Protein AF-A0A7J3IA73-F1 (afdb_monomer)

Foldseek 3Di:
DDDDDDDDDPPPPPDPPPPPPPPPPPPDDDDPLVVVLVVQLVVLVVCVVVVVDDPVVSVVSNVVSVVVVVPDPPPPPPDPPDDDDPDDDDDD

Radius of gyration: 31.29 Å; Cα contacts (8 Å, |Δi|>4): 16; chains: 1; bounding box: 109×40×56 Å

Sequence (92 aa):
MYEEEHTIAEEIPSEPQAEEEVEEIELIELSPLELEFFLTRGEIWDKLVSNEINIEEAKKMLDNLYNSLILQPKVSTSTIRGRGRKRVARKK

Mean predicted aligned error: 18.7 Å

Secondary structure (DSSP, 8-state):
-------------------------------HHHHHHHHHHHHHHHHHHTTSS-HHHHHHHHHHHHHHHHTS----------------PPP-

pLDDT: mean 70.39, std 18.94, range [35.28, 95.81]

Organism: NCBI:txid334771

Solvent-accessible surface area (backbone atoms only — not comparable to full-atom values): 6411 Å² total; per-residue (Å²): 134,89,82,91,86,83,92,73,83,86,77,75,78,81,70,78,79,70,77,76,75,76,69,80,76,77,79,74,87,69,52,73,69,53,50,52,51,52,52,57,50,48,55,48,51,54,33,45,76,68,64,75,44,53,74,69,56,48,50,52,52,51,54,50,52,55,52,53,64,70,68,54,76,82,78,74,87,74,68,93,71,78,82,77,80,80,80,81,81,83,82,132

Nearest PDB structures (foldseek):
  8r3l-assembly1_B  TM=7.867E-01  e=1.922E+00  Influenza A virus (A/Zhejiang/DTID-ZJU01/2013(H7N9))
  8pvk-assembly1_LR  TM=9.348E-01  e=4.615E+00  Thermochaetoides thermophila DSM 1495
  8r1j-assembly1_B  TM=7.793E-01  e=3.770E+00  Influenza A virus
  3a1g-assembly2_C  TM=7.973E-01  e=4.615E+00  Influenza A virus (A/Puerto Rico/8/1934(H1N1))
  4v8p-assembly4_GO  TM=8.328E-01  e=8.465E+00  Tetrahymena thermophila

Structure (mmCIF, N/CA/C/O backbone):
data_AF-A0A7J3IA73-F1
#
_entry.id   AF-A0A7J3IA73-F1
#
loop_
_atom_site.group_PDB
_atom_site.id
_atom_site.type_symbol
_atom_site.label_atom_id
_atom_site.label_alt_id
_atom_site.label_comp_id
_atom_site.label_asym_id
_atom_site.label_entity_id
_atom_site.label_seq_id
_atom_site.pdbx_PDB_ins_code
_atom_site.Cartn_x
_atom_site.Cartn_y
_atom_site.Cartn_z
_atom_site.occupancy
_atom_site.B_iso_or_equiv
_atom_site.auth_seq_id
_atom_site.auth_comp_id
_atom_site.auth_asym_id
_atom_site.auth_atom_id
_atom_site.pdbx_PDB_model_num
ATOM 1 N N . MET A 1 1 ? -56.365 -1.508 7.228 1.00 35.28 1 MET A N 1
ATOM 2 C CA . MET A 1 1 ? -56.256 -2.313 5.998 1.00 35.28 1 MET A CA 1
ATOM 3 C C . MET A 1 1 ? -56.405 -1.345 4.833 1.00 35.28 1 MET A C 1
ATOM 5 O O 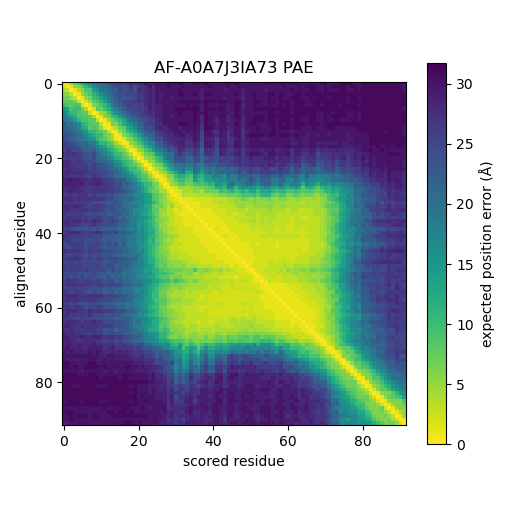. MET A 1 1 ? -57.367 -0.594 4.893 1.00 35.28 1 MET A O 1
ATOM 9 N N . TYR A 1 2 ? -55.381 -1.312 3.962 1.00 37.34 2 TYR A N 1
ATOM 10 C CA . TYR A 1 2 ? -55.273 -0.947 2.524 1.00 37.34 2 TYR A CA 1
ATOM 11 C C . TYR A 1 2 ? -56.467 -0.216 1.842 1.00 37.34 2 TYR A C 1
ATOM 13 O O . TYR A 1 2 ? -57.601 -0.566 2.142 1.00 37.34 2 TYR A O 1
ATOM 21 N N . GLU A 1 3 ? -56.354 0.735 0.896 1.00 45.09 3 GLU A N 1
ATOM 22 C CA . GLU A 1 3 ? -55.263 1.305 0.063 1.00 45.09 3 GLU A CA 1
ATOM 23 C C . GLU A 1 3 ? -55.823 2.479 -0.807 1.00 45.09 3 GLU A C 1
ATOM 25 O O . GLU A 1 3 ? -57.039 2.654 -0.834 1.00 45.09 3 GLU A O 1
ATOM 30 N N . GLU A 1 4 ? -54.933 3.197 -1.530 1.00 47.78 4 GLU A N 1
ATO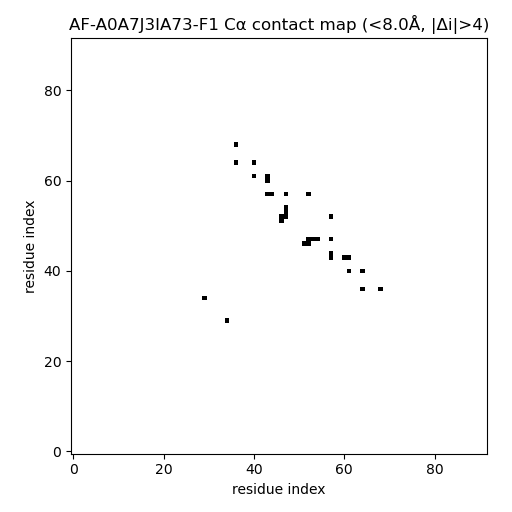M 31 C CA . GLU A 1 4 ? -55.151 3.968 -2.796 1.00 47.78 4 GLU A CA 1
ATOM 32 C C . GLU A 1 4 ? -55.926 5.316 -2.754 1.00 47.78 4 GLU A C 1
ATOM 34 O O . GLU A 1 4 ? -56.927 5.456 -2.067 1.00 47.78 4 GLU A O 1
ATOM 39 N N . GLU A 1 5 ? -55.581 6.419 -3.435 1.00 45.78 5 GLU A N 1
ATOM 40 C CA . GLU A 1 5 ? -54.597 6.797 -4.464 1.00 45.78 5 GLU A CA 1
ATOM 41 C C . GLU A 1 5 ? -54.441 8.338 -4.395 1.00 45.78 5 GLU A C 1
ATOM 43 O O . GLU A 1 5 ? -55.442 9.056 -4.396 1.00 45.78 5 GLU A O 1
ATOM 48 N N . HIS A 1 6 ? -53.220 8.884 -4.387 1.00 38.19 6 HIS A N 1
ATOM 49 C CA . HIS A 1 6 ? -53.001 10.293 -4.744 1.00 38.19 6 HIS A CA 1
ATOM 50 C C . HIS A 1 6 ? -51.813 10.415 -5.696 1.00 38.19 6 HIS A C 1
ATOM 52 O O . HIS A 1 6 ? -50.649 10.357 -5.312 1.00 38.19 6 HIS A O 1
ATOM 58 N N . THR A 1 7 ? -52.178 10.597 -6.960 1.00 43.78 7 THR A N 1
ATOM 59 C CA . THR A 1 7 ? -51.378 11.099 -8.072 1.00 43.78 7 THR A CA 1
ATOM 60 C C . THR A 1 7 ? -50.530 12.304 -7.656 1.00 43.78 7 THR A C 1
ATOM 62 O O . THR A 1 7 ? -51.071 13.382 -7.397 1.00 43.78 7 THR A O 1
ATOM 65 N N . ILE A 1 8 ? -49.209 12.147 -7.637 1.00 42.00 8 ILE A N 1
ATOM 66 C CA . ILE A 1 8 ? -48.260 13.262 -7.615 1.00 42.00 8 ILE A CA 1
ATOM 67 C C . ILE A 1 8 ? -47.454 13.148 -8.902 1.00 42.00 8 ILE A C 1
ATOM 69 O O . ILE A 1 8 ? -46.835 12.122 -9.167 1.00 42.00 8 ILE A O 1
ATOM 73 N N . ALA A 1 9 ? -47.573 14.183 -9.727 1.00 47.00 9 ALA A N 1
ATOM 74 C CA . ALA A 1 9 ? -46.950 14.302 -11.030 1.00 47.00 9 ALA A CA 1
ATOM 75 C C . ALA A 1 9 ? -45.433 14.070 -10.944 1.00 47.00 9 ALA A C 1
ATOM 77 O O . ALA A 1 9 ? -44.738 14.766 -10.205 1.00 47.00 9 ALA A O 1
ATOM 78 N N . GLU A 1 10 ? -44.931 13.112 -11.725 1.00 50.88 10 GLU A N 1
ATOM 79 C CA . GLU A 1 10 ? -43.516 13.031 -12.081 1.00 50.88 10 GLU A CA 1
ATOM 80 C C . GLU A 1 10 ? -43.180 14.223 -12.980 1.00 50.88 10 GLU A C 1
ATOM 82 O O . GLU A 1 10 ? -43.324 14.187 -14.201 1.00 50.88 10 GLU A O 1
ATOM 87 N N . GLU A 1 11 ? -42.751 15.314 -12.360 1.00 48.12 11 GLU A N 1
ATOM 88 C CA . GLU A 1 11 ? -42.010 16.365 -13.038 1.00 48.12 11 GLU A CA 1
ATOM 89 C C . GLU A 1 11 ? -40.544 15.920 -13.036 1.00 48.12 11 GLU A C 1
ATOM 91 O O . GLU A 1 11 ? -39.815 16.116 -12.067 1.00 48.12 11 GLU A O 1
ATOM 96 N N . ILE A 1 12 ? -40.143 15.206 -14.090 1.00 51.06 12 ILE A N 1
ATOM 97 C CA . ILE A 1 12 ? -38.747 14.840 -14.348 1.00 51.06 12 ILE A CA 1
ATOM 98 C C . ILE A 1 12 ? -38.000 16.158 -14.596 1.00 51.06 12 ILE A C 1
ATOM 100 O O . ILE A 1 12 ? -38.265 16.797 -15.621 1.00 51.06 12 ILE A O 1
ATOM 104 N N . PRO A 1 13 ? -37.083 16.611 -13.719 1.00 44.75 13 PRO A N 1
ATOM 105 C CA . PRO A 1 13 ? -36.204 17.700 -14.095 1.00 44.75 13 PRO A CA 1
ATOM 106 C C . PRO A 1 13 ? -35.330 17.179 -15.234 1.00 44.75 13 PRO A C 1
ATOM 108 O O . PRO A 1 13 ? -34.581 16.218 -15.065 1.00 44.75 13 PRO A O 1
ATOM 111 N N . SER A 1 14 ? -35.468 17.782 -16.416 1.00 50.81 14 SER A N 1
ATOM 112 C CA . SER A 1 14 ? -34.553 17.553 -17.527 1.00 50.81 14 SER A CA 1
ATOM 113 C C . SER A 1 14 ? -33.173 18.037 -17.093 1.00 50.81 14 SER A C 1
ATOM 115 O O . SER A 1 14 ? -32.859 19.227 -17.170 1.00 50.81 14 SER A O 1
ATOM 117 N N . GLU A 1 15 ? -32.380 17.11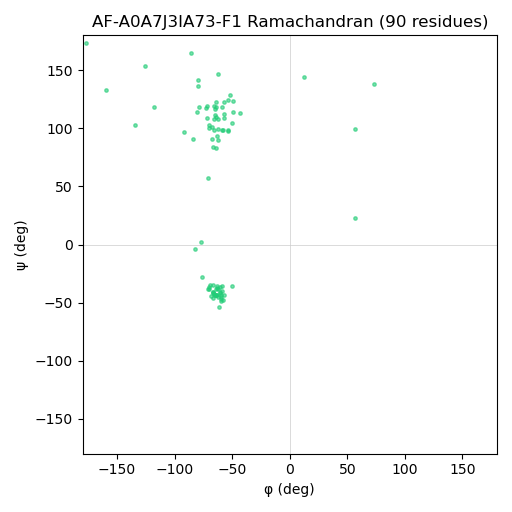6 -16.567 1.00 57.94 15 GLU A N 1
ATOM 118 C CA . GLU A 1 15 ? -30.960 17.307 -16.344 1.00 57.94 15 GLU A CA 1
ATOM 119 C C . GLU A 1 15 ? -30.354 17.668 -17.711 1.00 57.94 15 GLU A C 1
ATOM 121 O O . GLU A 1 15 ? -30.582 16.935 -18.683 1.00 57.94 15 GLU A O 1
ATOM 126 N N . PRO A 1 16 ? -29.679 18.824 -17.865 1.00 49.62 16 PRO A N 1
ATOM 127 C CA . PRO A 1 16 ? -28.923 19.058 -19.080 1.00 49.62 16 PRO A CA 1
ATOM 128 C C . PRO A 1 16 ? -27.912 17.921 -19.148 1.00 49.62 16 PRO A C 1
ATOM 130 O O . PRO A 1 16 ? -27.117 17.760 -18.224 1.00 49.62 16 PRO A O 1
ATOM 133 N N . GLN A 1 17 ? -27.999 17.103 -20.199 1.00 46.75 17 GLN A N 1
ATOM 134 C CA . GLN A 1 17 ? -26.965 16.135 -20.527 1.00 46.75 17 GLN A CA 1
ATOM 135 C C . GLN A 1 17 ? -25.666 16.929 -20.611 1.00 46.75 17 GLN A C 1
ATOM 137 O O . GLN A 1 17 ? -25.429 17.633 -21.592 1.00 46.75 17 GLN A O 1
ATOM 142 N N . ALA A 1 18 ? -24.887 16.896 -19.530 1.00 53.03 18 ALA A N 1
ATOM 143 C CA . ALA A 1 18 ? -23.504 17.292 -19.572 1.00 53.03 18 ALA A CA 1
ATOM 144 C C . ALA A 1 18 ? -22.910 16.379 -20.632 1.00 53.03 18 ALA A C 1
ATOM 146 O O . ALA A 1 18 ? -22.937 15.156 -20.489 1.00 53.03 18 ALA A O 1
ATOM 147 N N . GLU A 1 19 ? -22.519 16.977 -21.750 1.00 52.88 19 GLU A N 1
ATOM 148 C CA . GLU A 1 19 ? -21.672 16.330 -22.729 1.00 52.88 19 GLU A CA 1
ATOM 149 C C . GLU A 1 19 ? -20.503 15.764 -21.918 1.00 52.88 19 GLU A C 1
ATOM 151 O O . GLU A 1 19 ? -19.690 16.519 -21.385 1.00 52.88 19 GLU A O 1
ATOM 156 N N . GLU A 1 20 ? -20.496 14.445 -21.702 1.00 57.50 20 GLU A N 1
ATOM 157 C CA . GLU A 1 20 ? -19.314 13.744 -21.227 1.00 57.50 20 GLU A CA 1
ATOM 158 C C . GLU A 1 20 ? -18.289 13.953 -22.338 1.00 57.50 20 GLU A C 1
ATOM 160 O O . GLU A 1 20 ? -18.244 13.210 -23.321 1.00 57.50 20 GLU A O 1
ATOM 165 N N . GLU A 1 21 ? -17.521 15.038 -22.231 1.00 54.12 21 GLU A N 1
ATOM 166 C CA . GLU A 1 21 ? -16.223 15.144 -22.867 1.00 54.12 21 GLU A CA 1
ATOM 167 C C . GLU A 1 21 ? -15.466 13.904 -22.403 1.00 54.12 21 GLU A C 1
ATOM 169 O O . GLU A 1 21 ? -14.974 13.826 -21.277 1.00 54.12 21 GLU A O 1
ATOM 174 N N . VAL A 1 22 ? -15.468 12.879 -23.255 1.00 57.16 22 VAL A N 1
ATOM 175 C CA . VAL A 1 22 ? -14.607 11.715 -23.117 1.00 57.16 22 VAL A CA 1
ATOM 176 C C . VAL A 1 22 ? -13.207 12.255 -23.344 1.00 57.16 22 VAL A C 1
ATOM 178 O O . VAL A 1 22 ? -12.708 12.278 -24.467 1.00 57.16 22 VAL A O 1
ATOM 181 N N . GLU A 1 23 ? -12.631 12.798 -22.275 1.00 61.44 23 GLU A N 1
ATOM 182 C CA . GLU A 1 23 ? -11.241 13.201 -22.196 1.00 61.44 23 GLU A CA 1
ATOM 183 C C . GLU A 1 23 ? -10.449 11.995 -22.705 1.00 61.44 23 GLU A C 1
ATOM 185 O O . GLU A 1 23 ? -10.553 10.898 -22.147 1.00 61.44 23 GLU A O 1
ATOM 190 N N . GLU A 1 24 ? -9.770 12.144 -23.845 1.00 56.16 24 GLU A N 1
ATOM 191 C CA . GLU A 1 24 ? -8.914 11.097 -24.390 1.00 56.16 24 GLU A CA 1
ATOM 192 C C . GLU A 1 24 ? -7.855 10.808 -23.327 1.00 56.16 24 GLU A C 1
ATOM 194 O O . GLU A 1 24 ? -6.900 11.562 -23.158 1.00 56.16 24 GLU A O 1
ATOM 199 N N . ILE A 1 25 ? -8.078 9.751 -22.541 1.00 62.47 25 ILE A N 1
ATOM 200 C CA . ILE A 1 25 ? -7.186 9.366 -21.455 1.00 62.47 25 ILE A CA 1
ATOM 201 C C . ILE A 1 25 ? -5.876 8.947 -22.115 1.00 62.47 25 ILE A C 1
ATOM 203 O O . ILE A 1 25 ? -5.749 7.827 -22.615 1.00 62.47 25 ILE A O 1
ATOM 207 N N . GLU A 1 26 ? -4.901 9.854 -22.143 1.00 62.62 26 GLU A N 1
ATOM 208 C CA . GLU A 1 26 ? -3.531 9.521 -22.502 1.00 62.62 26 GLU A CA 1
ATOM 209 C C . GLU A 1 26 ? -3.061 8.424 -21.542 1.00 62.62 26 GLU A C 1
ATOM 211 O O . GLU A 1 26 ? -2.877 8.636 -20.340 1.00 62.62 26 GLU A O 1
ATOM 216 N N . LEU A 1 27 ? -2.924 7.206 -22.068 1.00 66.56 27 LEU A N 1
ATOM 217 C CA . LEU A 1 27 ? -2.446 6.063 -21.305 1.00 66.56 27 LEU A CA 1
ATOM 218 C C . LEU A 1 27 ? -0.976 6.306 -20.961 1.00 66.56 27 LEU A C 1
ATOM 220 O O . LEU A 1 27 ? -0.086 6.129 -21.792 1.00 66.56 27 LEU A O 1
ATOM 224 N N . ILE A 1 28 ? -0.728 6.726 -19.725 1.00 72.50 28 ILE A N 1
ATOM 225 C CA . ILE A 1 28 ? 0.621 6.870 -19.188 1.00 72.50 28 ILE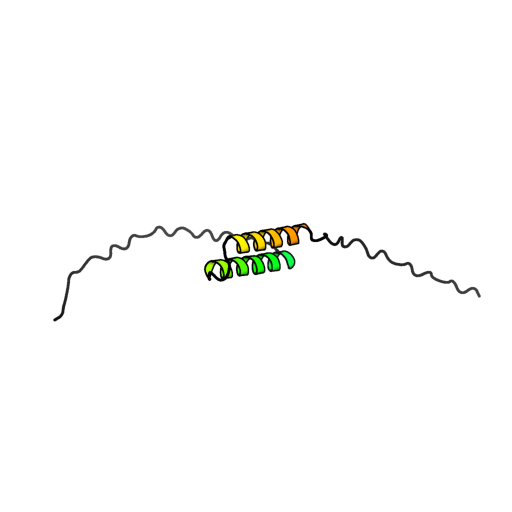 A CA 1
ATOM 226 C C . ILE A 1 28 ? 1.239 5.469 -19.104 1.00 72.50 28 ILE A C 1
ATOM 228 O O . ILE A 1 28 ? 0.735 4.596 -18.393 1.00 72.50 28 ILE A O 1
ATOM 232 N N . GLU A 1 29 ? 2.341 5.246 -19.821 1.00 74.75 29 GLU A N 1
ATOM 233 C CA . GLU A 1 29 ? 3.136 4.028 -19.672 1.00 74.75 29 GLU A CA 1
ATOM 234 C C . GLU A 1 29 ? 3.848 4.052 -18.315 1.00 74.75 29 GLU A C 1
ATOM 236 O O . GLU A 1 29 ? 4.870 4.715 -18.135 1.00 74.75 29 GLU A O 1
ATOM 241 N N . LEU A 1 30 ? 3.285 3.328 -17.347 1.00 75.94 30 LEU A N 1
ATOM 242 C CA . LEU A 1 30 ? 3.890 3.143 -16.033 1.00 75.94 30 LEU A CA 1
ATOM 243 C C . LEU A 1 30 ? 4.981 2.073 -16.091 1.00 75.94 30 LEU A C 1
ATOM 245 O O . LEU A 1 30 ? 4.802 0.989 -16.653 1.00 75.94 30 LEU A O 1
ATOM 249 N N . SER A 1 31 ? 6.111 2.355 -15.447 1.00 82.31 31 SER A N 1
ATOM 250 C CA . SER A 1 31 ? 7.147 1.349 -15.216 1.00 82.31 31 SER A CA 1
ATOM 251 C C . SER A 1 31 ? 6.591 0.212 -14.343 1.00 82.31 31 SER A C 1
ATOM 253 O O . SER A 1 31 ? 5.813 0.481 -13.425 1.00 82.31 31 SER A O 1
ATOM 255 N N . PRO A 1 32 ? 7.020 -1.053 -14.522 1.00 83.38 32 PRO A N 1
ATOM 256 C CA . PRO A 1 32 ? 6.630 -2.150 -13.631 1.00 83.38 32 PRO A CA 1
ATOM 257 C C . PRO A 1 32 ? 6.840 -1.839 -12.141 1.00 83.38 32 PRO A C 1
ATOM 259 O O . PRO A 1 32 ? 6.017 -2.203 -11.309 1.00 83.38 32 PRO A O 1
ATOM 262 N N . LEU A 1 33 ? 7.898 -1.093 -11.808 1.00 82.69 33 LEU A N 1
ATOM 263 C CA . LEU A 1 33 ? 8.174 -0.656 -10.435 1.00 82.69 33 LEU A CA 1
ATOM 264 C C . LEU A 1 33 ? 7.164 0.382 -9.926 1.00 82.69 33 LEU A C 1
ATOM 266 O O . LEU A 1 33 ? 6.830 0.398 -8.744 1.00 82.69 33 LEU A O 1
ATOM 270 N N . GLU A 1 34 ? 6.674 1.256 -10.804 1.00 82.25 34 GLU A N 1
ATOM 271 C CA . GLU A 1 34 ? 5.638 2.229 -10.452 1.00 82.25 34 GLU A CA 1
ATOM 272 C C . GLU A 1 34 ? 4.298 1.522 -10.239 1.00 82.25 34 GLU A C 1
ATOM 274 O O . GLU A 1 34 ? 3.587 1.839 -9.290 1.00 82.25 34 GLU A O 1
ATOM 279 N N . LEU A 1 35 ? 3.984 0.509 -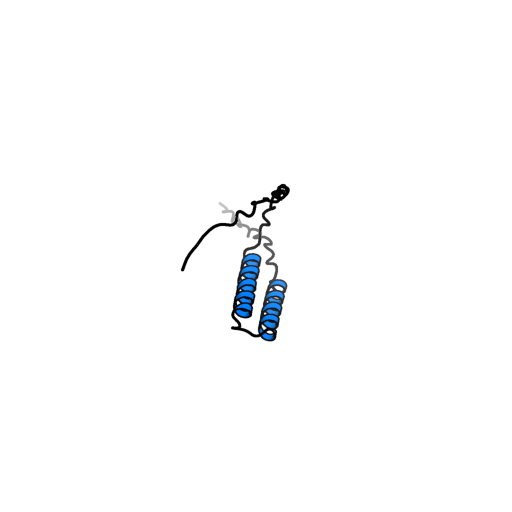11.052 1.00 86.12 35 LEU A N 1
ATOM 280 C CA . LEU A 1 35 ? 2.803 -0.333 -10.851 1.00 86.12 35 LEU A CA 1
ATOM 281 C C . LEU A 1 35 ? 2.842 -1.052 -9.496 1.00 86.12 35 LEU A C 1
ATOM 283 O O . LEU A 1 35 ? 1.863 -1.001 -8.754 1.00 86.12 35 LEU A O 1
ATOM 287 N N . GLU A 1 36 ? 3.973 -1.662 -9.133 1.00 87.50 36 GLU A N 1
ATOM 288 C CA . GLU A 1 36 ? 4.158 -2.278 -7.810 1.00 87.50 36 GLU A CA 1
ATOM 289 C C . GLU A 1 36 ? 3.986 -1.262 -6.671 1.00 87.50 36 GLU A C 1
ATOM 291 O O . GLU A 1 36 ? 3.354 -1.558 -5.652 1.00 87.50 36 GLU A O 1
ATOM 296 N N . PHE A 1 37 ? 4.489 -0.039 -6.850 1.00 88.88 37 PHE A N 1
ATOM 297 C CA . PHE A 1 37 ? 4.293 1.043 -5.888 1.00 88.88 37 PHE A CA 1
ATOM 298 C C . PHE A 1 37 ? 2.811 1.409 -5.721 1.00 88.88 37 PHE A C 1
ATOM 300 O O . PHE A 1 37 ? 2.336 1.559 -4.595 1.00 88.88 37 PHE A O 1
ATOM 307 N N . PHE A 1 38 ? 2.053 1.530 -6.813 1.00 89.88 38 PHE A N 1
ATOM 308 C CA . PHE A 1 38 ? 0.621 1.831 -6.733 1.00 89.88 38 PHE A CA 1
ATOM 309 C C . PHE A 1 38 ? -0.180 0.695 -6.096 1.00 89.88 38 PHE A C 1
ATOM 311 O O . PHE A 1 38 ? -1.047 0.969 -5.267 1.00 89.88 38 PHE A O 1
ATOM 318 N N . LEU A 1 39 ? 0.141 -0.558 -6.424 1.00 91.62 39 LEU A N 1
ATOM 319 C CA . LEU A 1 39 ? -0.497 -1.734 -5.830 1.00 91.62 39 LEU A CA 1
ATOM 320 C C . LEU A 1 39 ? -0.271 -1.782 -4.315 1.00 91.62 39 LEU A C 1
ATOM 322 O O . LEU A 1 39 ? -1.229 -1.803 -3.546 1.00 91.62 39 LEU A O 1
ATOM 326 N N . THR A 1 40 ? 0.986 -1.702 -3.877 1.00 91.88 40 THR A N 1
ATOM 327 C CA . THR A 1 40 ? 1.335 -1.728 -2.446 1.00 91.88 40 THR A CA 1
ATOM 328 C C . THR A 1 40 ? 0.755 -0.541 -1.680 1.00 91.88 40 THR A C 1
ATOM 330 O O . THR A 1 40 ? 0.320 -0.686 -0.537 1.00 91.88 40 THR A O 1
ATOM 333 N N . ARG A 1 41 ? 0.684 0.639 -2.306 1.00 93.06 41 ARG A N 1
ATOM 334 C CA . ARG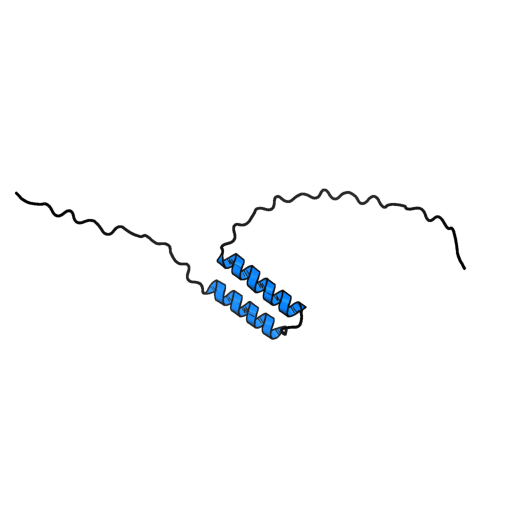 A 1 41 ? -0.007 1.796 -1.732 1.00 93.06 41 ARG A CA 1
ATOM 335 C C . ARG A 1 41 ? -1.503 1.532 -1.557 1.00 93.06 41 ARG A C 1
ATOM 337 O O . ARG A 1 41 ? -2.040 1.899 -0.515 1.00 93.06 41 ARG A O 1
ATOM 344 N N . GLY A 1 42 ? -2.160 0.925 -2.546 1.00 94.00 42 GLY A N 1
ATOM 345 C CA . GLY A 1 42 ? -3.569 0.530 -2.472 1.00 94.00 42 GLY A CA 1
ATOM 346 C C . GLY A 1 42 ? -3.837 -0.414 -1.301 1.00 94.00 42 GLY A C 1
ATOM 347 O O . GLY A 1 42 ? -4.695 -0.131 -0.474 1.00 94.00 42 GLY A O 1
ATOM 348 N N . GLU A 1 43 ? -3.005 -1.444 -1.138 1.00 94.75 43 GLU A N 1
ATOM 349 C CA . GLU A 1 43 ? -3.121 -2.393 -0.023 1.00 94.75 43 GLU A CA 1
ATOM 350 C C . GLU A 1 43 ? -3.022 -1.722 1.357 1.00 94.75 43 GLU A C 1
ATOM 352 O O . GLU A 1 43 ? -3.690 -2.136 2.303 1.00 94.75 43 GLU A O 1
ATOM 357 N N . ILE A 1 44 ? -2.189 -0.684 1.507 1.00 93.50 44 ILE A N 1
ATOM 358 C CA . ILE A 1 44 ? -2.096 0.065 2.771 1.00 93.50 44 ILE A CA 1
ATOM 359 C C . ILE A 1 44 ? -3.395 0.825 3.043 1.00 93.50 44 ILE A C 1
ATOM 361 O O . ILE A 1 44 ? -3.849 0.857 4.188 1.00 93.50 44 ILE A O 1
ATOM 365 N N . TRP A 1 45 ? -4.001 1.424 2.016 1.00 95.06 45 TRP A N 1
ATOM 366 C CA . TRP A 1 45 ? -5.296 2.089 2.159 1.00 95.06 45 TRP A CA 1
ATOM 367 C C . TRP A 1 45 ? -6.398 1.100 2.518 1.00 95.06 45 TRP A C 1
ATOM 369 O O . TRP A 1 45 ? -7.161 1.379 3.439 1.00 95.06 45 TRP A O 1
ATOM 379 N N . ASP A 1 46 ? -6.432 -0.065 1.876 1.00 95.69 46 ASP A N 1
ATOM 380 C CA . ASP A 1 46 ? -7.412 -1.111 2.178 1.00 95.69 46 ASP A CA 1
ATOM 381 C C . ASP A 1 46 ? -7.296 -1.579 3.632 1.00 95.69 46 ASP A C 1
ATOM 383 O O . ASP A 1 46 ? -8.300 -1.678 4.341 1.00 95.69 46 ASP A O 1
ATOM 387 N N . LYS A 1 47 ? -6.068 -1.785 4.120 1.00 94.56 47 LYS A N 1
ATOM 388 C CA . LYS A 1 47 ? -5.802 -2.140 5.523 1.00 94.56 47 LYS A CA 1
ATOM 389 C C . LYS A 1 47 ? -6.203 -1.035 6.493 1.00 94.56 47 LYS A C 1
ATOM 391 O O . LYS A 1 47 ? -6.713 -1.329 7.573 1.00 94.56 47 LYS A O 1
ATOM 396 N N . LEU A 1 48 ? -5.985 0.229 6.125 1.00 94.50 48 LEU A N 1
ATOM 397 C CA . LEU A 1 48 ? -6.367 1.373 6.951 1.00 94.50 48 LEU A CA 1
ATOM 398 C C . LEU A 1 48 ? -7.893 1.505 7.042 1.00 94.50 48 LEU A C 1
ATOM 400 O O . LEU A 1 48 ? -8.418 1.697 8.134 1.00 94.50 48 LEU A O 1
ATOM 404 N N . VAL A 1 49 ? -8.604 1.364 5.919 1.00 94.94 49 VAL A N 1
ATOM 405 C CA . VAL A 1 49 ? -10.077 1.401 5.862 1.00 94.94 49 VAL A CA 1
ATOM 406 C C . VAL A 1 49 ? -10.689 0.201 6.588 1.00 94.94 49 VAL A C 1
ATOM 408 O O . VAL A 1 49 ? -11.717 0.338 7.247 1.00 94.94 49 VAL A O 1
ATOM 411 N N . SER A 1 50 ? -10.031 -0.956 6.528 1.00 95.81 50 SER A N 1
ATOM 412 C CA . SER A 1 50 ? -10.434 -2.171 7.248 1.00 95.81 50 SER A CA 1
ATOM 413 C C . SER A 1 50 ? -10.086 -2.137 8.743 1.00 95.81 50 SER A C 1
ATOM 415 O O . SER A 1 50 ? -10.345 -3.110 9.449 1.00 95.81 50 SER A O 1
ATOM 417 N N . ASN A 1 51 ? -9.5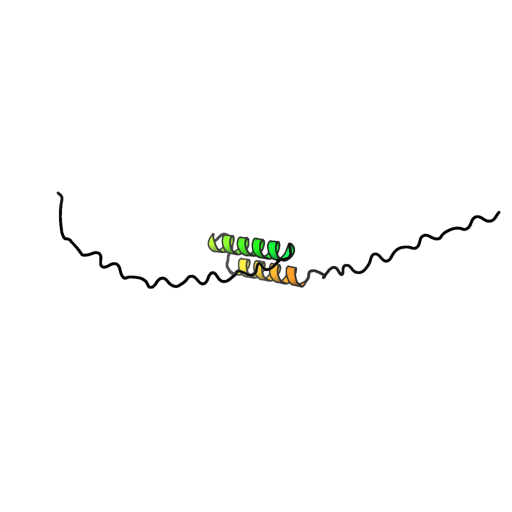15 -1.033 9.247 1.00 93.38 51 ASN A N 1
ATOM 418 C CA . ASN A 1 51 ? -9.044 -0.879 10.626 1.00 93.38 51 ASN A CA 1
ATOM 419 C C . ASN A 1 51 ? -8.013 -1.947 11.068 1.00 93.38 51 ASN A C 1
ATOM 421 O O . ASN A 1 51 ? -7.840 -2.183 12.265 1.00 93.38 51 ASN A O 1
ATOM 425 N N . GLU A 1 52 ? -7.304 -2.583 10.130 1.00 94.69 52 GLU A N 1
ATOM 426 C CA . GLU A 1 52 ? -6.258 -3.574 10.434 1.00 94.69 52 GLU A CA 1
ATOM 427 C C . GLU A 1 52 ? -4.961 -2.919 10.921 1.00 94.69 52 GLU A C 1
ATOM 429 O O . GLU A 1 52 ? -4.201 -3.521 11.678 1.00 94.69 52 GLU A O 1
ATOM 434 N N . ILE A 1 53 ? -4.714 -1.681 10.489 1.00 94.56 53 ILE A N 1
ATOM 435 C CA . ILE A 1 53 ? -3.559 -0.868 10.877 1.00 94.56 53 ILE A CA 1
ATOM 436 C C . ILE A 1 53 ? -4.023 0.479 11.424 1.00 94.56 53 ILE A C 1
ATOM 438 O O . ILE A 1 53 ? -5.082 0.993 11.059 1.00 94.56 53 ILE A O 1
ATOM 442 N N . ASN A 1 54 ? -3.211 1.082 12.291 1.00 94.56 54 ASN A N 1
ATOM 443 C CA . ASN A 1 54 ? -3.468 2.435 12.778 1.00 94.56 54 ASN A CA 1
ATOM 444 C C . ASN A 1 54 ? -2.903 3.503 11.818 1.00 94.56 54 ASN A C 1
ATOM 446 O O . ASN A 1 54 ? -2.080 3.232 10.940 1.00 94.56 54 ASN A O 1
ATOM 450 N N . ILE A 1 55 ? -3.346 4.751 11.997 1.00 93.81 55 ILE A N 1
ATOM 451 C CA . ILE A 1 55 ? -2.947 5.882 11.143 1.00 93.81 55 ILE A CA 1
ATOM 452 C C . ILE A 1 55 ? -1.425 6.112 11.188 1.00 93.81 55 ILE A C 1
ATOM 454 O O . ILE A 1 55 ? -0.813 6.446 10.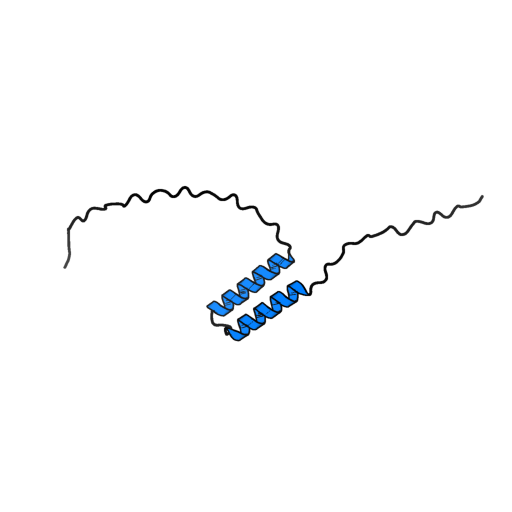173 1.00 93.81 55 ILE A O 1
ATOM 458 N N . GLU A 1 56 ? -0.794 5.925 12.349 1.00 94.56 56 GLU A N 1
ATOM 459 C CA . GLU A 1 56 ? 0.650 6.131 12.513 1.00 94.56 56 GLU A CA 1
ATOM 460 C C . GLU A 1 56 ? 1.482 5.058 11.797 1.00 94.56 56 GLU A C 1
ATOM 462 O O . GLU A 1 56 ? 2.512 5.367 11.192 1.00 94.56 56 GLU A O 1
ATOM 467 N N . GLU A 1 57 ? 1.035 3.806 11.827 1.00 92.00 57 GLU A N 1
ATOM 468 C CA . GLU A 1 57 ? 1.625 2.687 11.098 1.00 92.00 57 GLU A CA 1
ATOM 469 C C . GLU A 1 57 ? 1.449 2.866 9.599 1.00 92.00 57 GLU A C 1
ATOM 471 O O . GLU A 1 57 ? 2.433 2.756 8.870 1.00 92.00 57 GLU A O 1
ATOM 476 N N . ALA A 1 58 ? 0.248 3.228 9.140 1.00 92.06 58 ALA A N 1
ATOM 477 C CA . ALA A 1 58 ? -0.001 3.523 7.732 1.00 92.06 58 ALA A CA 1
ATOM 478 C C . ALA A 1 58 ? 0.926 4.637 7.225 1.00 92.06 58 ALA A C 1
ATOM 480 O O . ALA A 1 58 ? 1.545 4.499 6.169 1.00 92.06 58 ALA A O 1
ATOM 481 N N . LYS A 1 59 ? 1.108 5.704 8.015 1.00 94.38 59 LYS A N 1
ATOM 482 C CA . LYS A 1 59 ? 2.044 6.786 7.691 1.00 94.38 59 LYS A CA 1
ATOM 483 C C . LYS A 1 59 ? 3.481 6.275 7.559 1.00 94.38 59 LYS A C 1
ATOM 485 O O . LYS A 1 59 ? 4.127 6.546 6.553 1.00 94.38 59 LYS A O 1
ATOM 490 N N . LYS A 1 60 ? 3.965 5.484 8.524 1.00 94.56 60 LYS A N 1
ATOM 491 C CA . LYS A 1 60 ? 5.310 4.882 8.455 1.00 94.56 60 LYS A CA 1
ATOM 492 C C . LYS A 1 60 ? 5.477 3.967 7.241 1.00 94.56 60 LYS A C 1
ATOM 494 O O . LYS A 1 60 ? 6.530 3.987 6.611 1.00 94.56 60 LYS A O 1
ATOM 499 N N . MET A 1 61 ? 4.468 3.161 6.913 1.00 92.12 61 MET A N 1
ATOM 500 C CA . MET A 1 61 ? 4.509 2.266 5.754 1.00 92.12 61 MET A CA 1
ATOM 501 C C . MET A 1 61 ? 4.583 3.054 4.442 1.00 92.12 61 MET A C 1
ATOM 503 O O . MET A 1 61 ? 5.412 2.733 3.593 1.00 92.12 61 MET A O 1
ATOM 507 N N . LEU A 1 62 ? 3.794 4.122 4.304 1.00 92.06 62 LEU A N 1
ATOM 508 C CA . LEU A 1 62 ? 3.833 5.005 3.135 1.00 92.06 62 LEU A CA 1
ATOM 509 C C . LEU A 1 62 ? 5.169 5.751 3.012 1.00 92.06 62 LEU A C 1
ATOM 511 O O . LEU A 1 62 ? 5.742 5.791 1.922 1.00 92.06 62 LEU A O 1
ATOM 515 N N . ASP A 1 63 ? 5.700 6.279 4.118 1.00 92.12 63 ASP A N 1
ATOM 516 C CA . ASP A 1 63 ? 7.007 6.949 4.140 1.00 92.12 63 ASP A CA 1
ATOM 517 C C . ASP A 1 63 ? 8.127 5.982 3.710 1.00 92.12 63 ASP A C 1
ATOM 519 O O . ASP A 1 63 ? 9.007 6.333 2.920 1.00 92.12 63 ASP A O 1
ATOM 523 N N . ASN A 1 64 ? 8.077 4.729 4.175 1.00 90.38 64 ASN A N 1
ATOM 524 C CA . ASN A 1 64 ? 9.032 3.691 3.785 1.00 90.38 64 ASN A CA 1
ATOM 525 C C . ASN A 1 64 ? 8.920 3.319 2.301 1.00 90.38 64 ASN A C 1
ATOM 527 O O . ASN A 1 64 ? 9.950 3.196 1.635 1.00 90.38 64 ASN A O 1
ATOM 531 N N . LEU A 1 65 ? 7.701 3.178 1.768 1.00 87.69 65 LEU A N 1
ATOM 532 C CA . LEU A 1 65 ? 7.486 2.920 0.341 1.00 87.69 65 LEU A CA 1
ATOM 533 C C . LEU A 1 65 ? 8.069 4.043 -0.520 1.00 87.69 65 LEU A C 1
ATOM 535 O O . LEU A 1 65 ? 8.791 3.772 -1.479 1.00 87.69 65 LEU A O 1
ATOM 539 N N . TYR A 1 66 ? 7.825 5.299 -0.150 1.00 86.06 66 TYR A N 1
ATOM 540 C CA . TYR A 1 66 ? 8.333 6.449 -0.893 1.00 86.06 66 TYR A CA 1
ATOM 541 C C . TYR A 1 66 ? 9.867 6.522 -0.874 1.00 86.06 66 TYR A C 1
ATOM 543 O O . TYR A 1 66 ? 10.506 6.700 -1.913 1.00 86.06 66 TYR A O 1
ATOM 551 N N . ASN A 1 67 ? 10.478 6.291 0.290 1.00 86.44 67 ASN A N 1
ATOM 552 C CA . ASN A 1 67 ? 11.934 6.228 0.409 1.00 86.44 67 ASN A CA 1
ATOM 553 C C . ASN A 1 67 ? 12.531 5.078 -0.412 1.00 86.44 67 ASN A C 1
ATOM 555 O O . ASN A 1 67 ? 13.583 5.246 -1.032 1.00 86.44 67 ASN A O 1
ATOM 559 N N . SER A 1 68 ? 11.856 3.925 -0.452 1.00 81.81 68 SER A N 1
ATOM 560 C CA . SER A 1 68 ? 12.300 2.780 -1.248 1.00 81.81 68 SER A CA 1
ATOM 561 C C . SER A 1 68 ? 12.303 3.090 -2.744 1.00 81.81 68 SER A C 1
ATOM 563 O O . SER A 1 68 ? 13.246 2.705 -3.423 1.00 81.81 68 SER A O 1
ATOM 565 N N . LEU A 1 69 ? 11.325 3.858 -3.238 1.00 77.25 69 LEU A N 1
ATOM 566 C CA . LEU A 1 69 ? 11.238 4.277 -4.637 1.00 77.25 69 LEU A CA 1
ATOM 567 C C . LEU A 1 69 ? 12.379 5.239 -5.013 1.00 77.25 69 LEU A C 1
ATOM 569 O O . LEU A 1 69 ? 12.984 5.108 -6.075 1.00 77.25 69 LEU A O 1
ATOM 573 N N . ILE A 1 70 ? 12.711 6.181 -4.123 1.00 73.19 70 ILE A N 1
ATOM 574 C CA . ILE A 1 70 ? 13.763 7.188 -4.350 1.00 73.19 70 ILE A CA 1
ATOM 575 C C . ILE A 1 70 ? 15.167 6.572 -4.334 1.00 73.19 70 ILE A C 1
ATOM 577 O O . ILE A 1 70 ? 16.045 7.007 -5.080 1.00 73.19 70 ILE A O 1
ATOM 581 N N . LEU A 1 71 ? 15.397 5.580 -3.473 1.00 64.94 71 LEU A N 1
ATOM 582 C CA . LEU A 1 71 ? 16.714 4.972 -3.272 1.00 64.94 71 LEU A CA 1
ATOM 583 C C . LEU A 1 71 ? 17.071 3.907 -4.319 1.00 64.94 71 LEU A C 1
ATOM 585 O O . LEU A 1 71 ? 18.199 3.411 -4.303 1.00 64.94 71 LEU A O 1
ATOM 589 N N . GLN A 1 72 ? 16.164 3.564 -5.240 1.00 63.03 72 GLN A N 1
ATOM 590 C CA . GLN A 1 72 ? 16.468 2.624 -6.320 1.00 63.03 72 GLN A CA 1
ATOM 591 C C . GLN A 1 72 ? 17.555 3.217 -7.236 1.00 63.03 72 GLN A C 1
ATOM 593 O O . GLN A 1 72 ? 17.348 4.270 -7.854 1.00 63.03 72 GLN A O 1
ATOM 598 N N . PRO A 1 73 ? 18.731 2.571 -7.366 1.00 54.25 73 PRO A N 1
ATOM 599 C CA . PRO A 1 73 ? 19.738 3.022 -8.308 1.00 54.25 73 PRO A CA 1
ATOM 600 C C . PRO A 1 73 ? 19.167 2.886 -9.720 1.00 54.25 73 PRO A C 1
ATOM 602 O O . PRO A 1 73 ? 18.808 1.791 -10.150 1.00 54.25 73 PRO A O 1
ATOM 605 N N . LYS A 1 74 ? 19.118 3.997 -10.466 1.00 56.38 74 LYS A N 1
ATOM 606 C CA . LYS A 1 74 ? 18.866 3.970 -11.911 1.00 56.38 74 LYS A CA 1
ATOM 607 C C . LYS A 1 74 ? 19.954 3.101 -12.536 1.00 56.38 74 LYS A C 1
ATOM 609 O O . LYS A 1 74 ? 21.083 3.560 -12.717 1.00 56.38 74 LYS A O 1
ATOM 614 N N . VAL A 1 75 ? 19.653 1.833 -12.806 1.00 53.66 75 VAL A N 1
ATOM 615 C CA . VAL A 1 75 ? 20.567 0.929 -13.502 1.00 53.66 75 VAL A CA 1
ATOM 616 C C . VAL A 1 75 ? 20.805 1.512 -14.886 1.00 53.66 75 VAL A C 1
ATOM 618 O O . VAL A 1 75 ? 19.981 1.406 -15.789 1.00 53.66 75 VAL A O 1
ATOM 621 N N . SER A 1 76 ? 21.937 2.198 -15.025 1.00 50.91 76 SER A N 1
ATOM 622 C CA . SER A 1 76 ? 22.403 2.687 -16.309 1.00 50.91 76 SER A CA 1
ATOM 623 C C . SER A 1 76 ? 22.687 1.469 -17.179 1.00 50.91 76 SER A C 1
ATOM 625 O O . SER A 1 76 ? 23.633 0.713 -16.959 1.00 50.91 76 SER A O 1
ATOM 627 N N . THR A 1 77 ? 21.852 1.260 -18.187 1.00 55.66 77 THR A N 1
ATOM 628 C CA . THR A 1 77 ? 22.075 0.307 -19.275 1.00 55.66 77 THR A CA 1
ATOM 629 C C . THR A 1 77 ? 23.198 0.822 -20.180 1.00 55.66 77 THR A C 1
ATOM 631 O O . THR A 1 77 ? 23.035 1.042 -21.376 1.00 55.66 77 THR A O 1
ATOM 634 N N . SER A 1 78 ? 24.383 1.063 -19.616 1.00 50.22 78 SER A N 1
ATOM 635 C CA . SER A 1 78 ? 25.534 1.550 -20.366 1.00 50.22 78 SER A CA 1
ATOM 636 C C . SER A 1 78 ? 26.366 0.361 -20.858 1.00 50.22 78 SER A C 1
ATOM 638 O O . SER A 1 78 ? 27.231 -0.180 -20.175 1.00 50.22 78 SER A O 1
ATOM 640 N N . THR A 1 79 ? 26.103 -0.001 -22.114 1.00 52.34 79 THR A N 1
ATOM 641 C CA . THR A 1 79 ? 27.044 -0.588 -23.080 1.00 52.34 79 THR A CA 1
ATOM 642 C C . THR A 1 79 ? 27.775 -1.883 -22.709 1.00 52.34 79 THR A C 1
ATOM 644 O O . THR A 1 79 ? 28.899 -1.886 -22.208 1.00 52.34 79 THR A O 1
ATOM 647 N N . ILE A 1 80 ? 27.243 -2.995 -23.223 1.00 56.66 80 ILE A N 1
ATOM 648 C CA . ILE A 1 80 ? 28.049 -4.137 -23.673 1.00 56.66 80 ILE A CA 1
ATOM 649 C C . ILE A 1 80 ? 28.912 -3.650 -24.858 1.00 56.66 80 ILE A C 1
ATOM 651 O O . ILE A 1 80 ? 28.540 -3.782 -26.022 1.00 56.66 80 ILE A O 1
ATOM 655 N N . ARG A 1 81 ? 30.061 -3.010 -24.590 1.00 57.03 81 ARG A N 1
ATOM 656 C CA . ARG A 1 81 ? 31.078 -2.742 -25.623 1.00 57.03 81 ARG A CA 1
ATOM 657 C C . ARG A 1 81 ? 31.867 -4.023 -25.868 1.00 57.03 81 ARG A C 1
ATOM 659 O O . ARG A 1 81 ? 32.497 -4.572 -24.967 1.00 57.03 81 ARG A O 1
ATOM 666 N N . GLY A 1 82 ? 31.785 -4.500 -27.108 1.00 57.16 82 GLY A N 1
ATOM 667 C CA . GLY A 1 82 ? 32.319 -5.774 -27.567 1.00 57.16 82 GLY A CA 1
ATOM 668 C C . GLY A 1 82 ? 33.772 -6.024 -27.167 1.00 57.16 82 GLY A C 1
ATOM 669 O O . GLY A 1 82 ? 34.687 -5.290 -27.540 1.00 57.16 82 GLY A O 1
ATOM 670 N N . ARG A 1 83 ? 33.990 -7.140 -26.466 1.00 55.34 83 ARG A N 1
ATOM 671 C CA . ARG A 1 83 ? 35.311 -7.759 -26.341 1.00 55.34 83 ARG A CA 1
ATOM 672 C C . ARG A 1 83 ? 35.737 -8.259 -27.721 1.00 55.34 83 ARG A C 1
ATOM 674 O O . ARG A 1 83 ? 35.187 -9.223 -28.250 1.00 55.34 83 ARG A O 1
ATOM 681 N N . GLY A 1 84 ? 36.709 -7.560 -28.298 1.00 57.97 84 GLY A N 1
ATOM 682 C CA . GLY A 1 84 ? 37.294 -7.853 -29.597 1.00 57.97 84 GLY A CA 1
ATOM 683 C C . GLY A 1 84 ? 37.759 -9.303 -29.733 1.00 57.97 84 GLY A C 1
ATOM 684 O O . GLY A 1 84 ? 38.541 -9.815 -28.930 1.00 57.97 84 GLY A O 1
ATOM 685 N N . ARG A 1 85 ? 37.318 -9.953 -30.813 1.00 62.47 85 ARG A N 1
ATOM 686 C CA . ARG A 1 85 ? 37.911 -11.196 -31.310 1.00 62.47 85 ARG A CA 1
ATOM 687 C C . ARG A 1 85 ? 39.294 -10.875 -31.886 1.00 62.47 85 ARG A C 1
ATOM 689 O O . ARG A 1 85 ? 39.399 -10.361 -32.998 1.00 62.47 85 ARG A O 1
ATOM 696 N N . LYS A 1 86 ? 40.365 -11.187 -31.147 1.00 61.94 86 LYS A N 1
ATOM 697 C CA . LYS A 1 86 ? 41.732 -11.231 -31.694 1.00 61.94 86 LYS A CA 1
ATOM 698 C C . LYS A 1 86 ? 41.787 -12.313 -32.779 1.00 61.94 86 LYS A C 1
ATOM 700 O O . LYS A 1 86 ? 41.748 -13.502 -32.477 1.00 61.94 86 LYS A O 1
ATOM 705 N N . ARG A 1 87 ? 41.870 -11.903 -34.048 1.00 61.91 87 ARG A N 1
ATOM 706 C CA . ARG A 1 87 ? 42.189 -12.796 -35.171 1.00 61.91 87 ARG A CA 1
ATOM 707 C C . ARG A 1 87 ? 43.670 -13.162 -35.057 1.00 61.91 87 ARG A C 1
ATOM 709 O O . ARG A 1 87 ? 44.527 -12.310 -35.264 1.00 61.91 87 ARG A O 1
ATOM 716 N N . VAL A 1 88 ? 43.972 -14.406 -34.696 1.00 63.34 88 VAL A N 1
ATOM 717 C CA . VAL A 1 88 ? 45.343 -14.931 -34.744 1.00 63.34 88 VAL A CA 1
ATOM 718 C C . VAL A 1 88 ? 45.632 -15.335 -36.188 1.00 63.34 88 VAL A C 1
ATOM 720 O O . VAL A 1 88 ? 44.987 -16.230 -36.732 1.00 63.34 88 VAL A O 1
ATOM 723 N N . ALA A 1 89 ? 46.568 -14.636 -36.829 1.00 61.34 89 ALA A N 1
ATOM 724 C CA . ALA A 1 89 ? 47.057 -14.971 -38.159 1.00 61.34 89 ALA A CA 1
ATOM 725 C C . ALA A 1 89 ? 47.934 -16.233 -38.088 1.00 61.34 89 ALA A C 1
ATOM 727 O O . ALA A 1 89 ? 48.961 -16.243 -37.411 1.00 61.34 89 ALA A O 1
ATOM 728 N N . ARG A 1 90 ? 47.534 -17.297 -38.795 1.00 61.34 90 ARG A N 1
ATOM 729 C CA . ARG A 1 90 ? 48.393 -18.455 -39.083 1.00 61.34 90 ARG A CA 1
ATOM 730 C C . ARG A 1 90 ? 49.437 -18.035 -40.125 1.00 61.34 90 ARG A C 1
ATOM 732 O O . ARG A 1 90 ? 49.063 -17.673 -41.239 1.00 61.34 90 ARG A O 1
ATOM 739 N N . LYS A 1 91 ? 50.724 -18.066 -39.769 1.00 59.66 91 LYS A N 1
ATOM 740 C CA . LYS A 1 91 ? 51.831 -17.998 -40.737 1.00 59.66 91 LYS A CA 1
ATOM 741 C C . LYS A 1 91 ? 52.048 -19.379 -41.369 1.00 59.66 91 LYS A C 1
ATOM 743 O O . LYS A 1 91 ? 51.876 -20.386 -40.685 1.00 59.66 91 LYS A O 1
ATOM 748 N N . LYS A 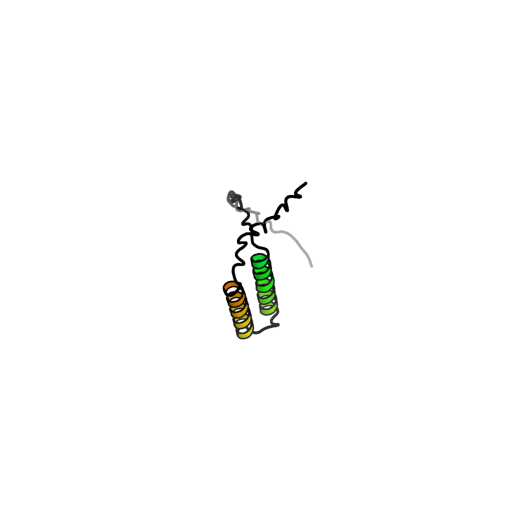1 92 ? 52.345 -19.360 -42.672 1.00 58.72 92 LYS A N 1
ATOM 749 C CA . LYS A 1 92 ? 52.782 -20.491 -43.501 1.00 58.72 92 LYS A CA 1
ATOM 750 C C . LYS A 1 92 ? 54.185 -20.942 -43.120 1.00 58.72 92 LYS A C 1
ATOM 752 O O . LYS A 1 92 ? 54.958 -20.058 -42.684 1.00 58.72 92 LYS A O 1
#